Protein AF-A0A1J3GWN0-F1 (afdb_monomer)

Sequence (158 aa):
IDLYGKMGDFTVAWRIFSEADKNNVVTWNAMIASYVHCEQSNKAFAMFDRMISEKNFKPSSITLVTVLMACANTGSLERGQMIHRYITETDPEMNLSLTTALIDMYAKCGQLEKSRELFNAADQKDTVCWNVMISGYGMHGDVESAIDLFDQMEASDV

Radius of gyration: 17.06 Å; Cα contacts (8 Å, |Δi|>4): 179; chains: 1; bounding box: 39×29×47 Å

Foldseek 3Di:
DLPQLDPDCPVVLVVCVVPPVPDDLVSLLSNLLSCLVVLNLVVSVVSVVVQVVDPVHDHDLSSLLSNLSSLLVVLVVVSLVVSVVVCCVPPVPDDPSNLLSSLLSCLSNVNLVVSVVSLVPDPDDDPSSLVSNLVSCVVVVNNVVSVVSVVVVVVVVD

Structure (mmCIF, N/CA/C/O backbone):
data_AF-A0A1J3GWN0-F1
#
_entry.id   AF-A0A1J3GWN0-F1
#
loop_
_atom_site.group_PDB
_atom_site.id
_atom_site.type_symbol
_atom_site.label_atom_id
_atom_site.label_alt_id
_atom_site.label_comp_id
_atom_site.label_asym_id
_atom_site.label_entity_id
_atom_site.label_seq_id
_atom_site.pdbx_PDB_ins_code
_atom_site.Cartn_x
_atom_site.Cartn_y
_atom_site.Cartn_z
_atom_site.occupancy
_atom_site.B_iso_or_equiv
_atom_site.auth_seq_id
_atom_site.auth_comp_id
_atom_site.auth_asym_id
_atom_site.auth_atom_id
_atom_site.pdbx_PDB_model_num
ATOM 1 N N . ILE A 1 1 ? -0.142 12.715 -21.232 1.00 50.59 1 ILE A N 1
ATOM 2 C CA . ILE A 1 1 ? 0.245 11.317 -20.915 1.00 50.59 1 ILE A CA 1
ATOM 3 C C . ILE A 1 1 ? -0.787 10.676 -19.984 1.00 50.59 1 ILE A C 1
ATOM 5 O O . ILE A 1 1 ? -1.169 9.551 -20.256 1.00 50.59 1 ILE A O 1
ATOM 9 N N . ASP A 1 2 ? -1.373 11.427 -19.044 1.00 41.38 2 ASP A N 1
ATOM 10 C CA . ASP A 1 2 ? -2.531 10.981 -18.238 1.00 41.38 2 ASP A CA 1
ATOM 11 C C . ASP A 1 2 ? -3.832 10.737 -19.048 1.00 41.38 2 ASP A C 1
ATOM 13 O O . ASP A 1 2 ? -4.710 9.983 -18.646 1.00 41.38 2 ASP A O 1
ATOM 17 N N . LEU A 1 3 ? -3.943 11.325 -20.249 1.00 41.41 3 LEU A N 1
ATOM 18 C CA . LEU A 1 3 ? -5.137 11.243 -21.106 1.00 41.41 3 LEU A CA 1
ATOM 19 C C . LEU A 1 3 ? -5.184 10.006 -22.035 1.00 41.41 3 LEU A C 1
ATOM 21 O O . LEU A 1 3 ? -6.238 9.684 -22.574 1.00 41.41 3 LEU A O 1
ATOM 25 N N . TYR A 1 4 ? -4.062 9.307 -22.245 1.00 47.41 4 TYR A N 1
ATOM 26 C CA . TYR A 1 4 ? -3.944 8.261 -23.279 1.00 47.41 4 TYR A CA 1
ATOM 27 C C . TYR A 1 4 ? -4.302 6.846 -22.794 1.00 47.41 4 TYR A C 1
ATOM 29 O O . TYR A 1 4 ? -4.500 5.940 -23.604 1.00 47.41 4 TYR A O 1
ATOM 37 N N . GLY A 1 5 ? -4.436 6.657 -21.477 1.00 46.53 5 GLY A N 1
ATOM 38 C CA . GLY A 1 5 ? -4.661 5.346 -20.865 1.00 46.53 5 GLY A CA 1
ATOM 39 C C . GLY A 1 5 ? -6.074 4.785 -21.021 1.00 46.53 5 GLY A C 1
ATOM 40 O O . GLY A 1 5 ? -6.278 3.614 -20.722 1.00 46.53 5 GLY A O 1
ATOM 41 N N . LYS A 1 6 ? -7.064 5.576 -21.468 1.00 45.34 6 LYS A N 1
ATOM 42 C CA . LYS A 1 6 ? -8.462 5.177 -21.258 1.00 45.34 6 LYS A CA 1
ATOM 43 C C . LYS A 1 6 ? -9.152 4.342 -22.331 1.00 45.34 6 LYS A C 1
ATOM 45 O O . LYS A 1 6 ? -10.111 3.709 -21.927 1.00 45.34 6 LYS A O 1
ATOM 50 N N . MET A 1 7 ? -8.731 4.261 -23.605 1.00 47.62 7 MET A N 1
ATOM 51 C CA . MET A 1 7 ? -9.326 3.249 -24.523 1.00 47.62 7 MET A CA 1
ATOM 52 C C . MET A 1 7 ? -8.730 3.089 -25.940 1.00 47.62 7 MET A C 1
ATOM 54 O O . MET A 1 7 ? -9.292 2.331 -26.726 1.00 47.62 7 MET A O 1
ATOM 58 N N . GLY A 1 8 ? -7.618 3.737 -26.312 1.00 47.91 8 GLY A N 1
ATOM 59 C CA . GLY A 1 8 ? -7.157 3.671 -27.713 1.00 47.91 8 GLY A CA 1
ATOM 60 C C . GLY A 1 8 ? -5.666 3.825 -27.988 1.00 47.91 8 GLY A C 1
ATOM 61 O O . GLY A 1 8 ? -5.272 3.619 -29.129 1.00 47.91 8 GLY A O 1
ATOM 62 N N . ASP A 1 9 ? -4.834 4.143 -26.990 1.00 53.91 9 ASP A N 1
ATOM 63 C CA . ASP A 1 9 ? -3.459 4.583 -27.267 1.00 53.91 9 ASP A CA 1
ATOM 64 C C . ASP A 1 9 ? -2.375 3.910 -26.416 1.00 53.91 9 ASP A C 1
ATOM 66 O O . ASP A 1 9 ? -1.270 4.428 -26.244 1.00 53.91 9 ASP A O 1
ATOM 70 N N . PHE A 1 10 ? -2.656 2.698 -25.927 1.00 62.94 10 PHE A N 1
ATOM 71 C CA . PHE A 1 10 ? -1.644 1.857 -25.283 1.00 62.94 10 PHE A CA 1
ATOM 72 C C . PHE A 1 10 ? -0.457 1.582 -26.228 1.00 62.94 10 PHE A C 1
ATOM 74 O O . PHE A 1 10 ? 0.693 1.558 -25.798 1.00 62.94 10 PHE A O 1
ATOM 81 N N . THR A 1 11 ? -0.709 1.451 -27.536 1.00 61.66 11 THR A N 1
ATOM 82 C CA . THR A 1 11 ? 0.333 1.249 -28.554 1.00 61.66 11 THR A CA 1
ATOM 83 C C . THR A 1 11 ? 1.241 2.467 -28.714 1.00 61.66 11 THR A C 1
ATOM 85 O O . THR A 1 11 ? 2.450 2.298 -28.859 1.00 61.66 11 THR A O 1
ATOM 88 N N . VAL A 1 12 ? 0.708 3.693 -28.664 1.00 63.78 12 VAL A N 1
ATOM 89 C CA . VAL A 1 12 ? 1.535 4.910 -28.749 1.00 63.78 12 VAL A CA 1
ATOM 90 C C . VAL A 1 12 ? 2.255 5.172 -27.437 1.00 63.78 12 VAL A C 1
ATOM 92 O O . VAL A 1 12 ? 3.436 5.510 -27.480 1.00 63.78 12 VAL 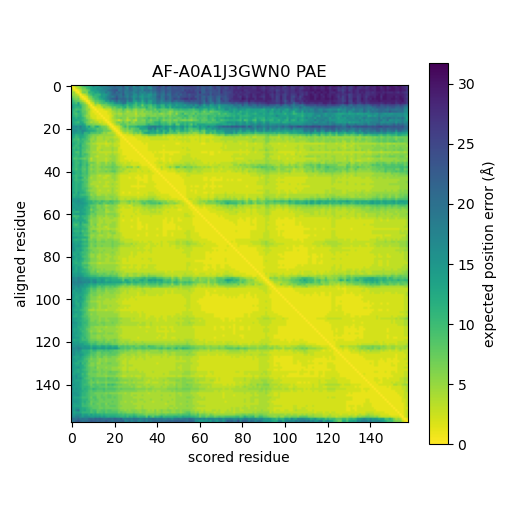A O 1
ATOM 95 N N . ALA A 1 13 ? 1.610 4.947 -26.288 1.00 68.06 13 ALA A N 1
ATOM 96 C CA . ALA A 1 13 ? 2.278 4.999 -24.990 1.00 68.06 13 ALA A CA 1
ATOM 97 C C . ALA A 1 13 ? 3.456 4.012 -24.933 1.00 68.06 13 ALA A C 1
ATOM 99 O O . ALA A 1 13 ? 4.567 4.401 -24.577 1.00 68.06 13 ALA A O 1
ATOM 100 N N . TRP A 1 14 ? 3.255 2.771 -25.394 1.00 72.56 14 TRP A N 1
ATOM 101 C CA . TRP A 1 14 ? 4.318 1.770 -25.490 1.00 72.56 14 TRP A CA 1
ATOM 102 C C . TRP A 1 14 ? 5.396 2.145 -26.507 1.00 72.56 14 TRP A C 1
ATOM 104 O O . TRP A 1 14 ? 6.575 1.946 -26.239 1.00 72.56 14 TRP A O 1
ATOM 114 N N . ARG A 1 15 ? 5.024 2.720 -27.658 1.00 71.31 15 ARG A N 1
ATOM 115 C CA . ARG A 1 15 ? 5.989 3.187 -28.663 1.00 71.31 15 ARG A CA 1
ATOM 116 C C . ARG A 1 15 ? 6.889 4.282 -28.094 1.00 71.31 15 ARG A C 1
ATOM 118 O O . ARG A 1 15 ? 8.103 4.178 -28.221 1.00 71.31 15 ARG A O 1
ATOM 125 N N . ILE A 1 16 ? 6.310 5.275 -27.421 1.00 69.12 16 ILE A N 1
ATOM 126 C CA . ILE A 1 16 ? 7.062 6.347 -26.754 1.00 69.12 16 ILE A CA 1
ATOM 127 C C . ILE A 1 16 ? 7.948 5.764 -25.649 1.00 69.12 16 ILE A C 1
ATOM 129 O O . ILE A 1 16 ? 9.101 6.156 -25.529 1.00 69.12 16 ILE A O 1
ATOM 133 N N . PHE A 1 17 ? 7.448 4.784 -24.893 1.00 76.69 17 PHE A N 1
ATOM 134 C CA . PHE A 1 17 ? 8.227 4.099 -23.863 1.00 76.69 17 PHE A CA 1
ATOM 135 C C . PHE A 1 17 ? 9.358 3.215 -24.433 1.00 76.69 17 PHE A C 1
ATOM 137 O O . PHE A 1 17 ? 10.395 3.017 -23.804 1.00 76.69 17 PHE A O 1
ATOM 144 N N . SER A 1 18 ? 9.186 2.653 -25.632 1.00 74.06 18 SER A N 1
ATOM 145 C CA . SER A 1 18 ? 10.210 1.827 -26.286 1.00 74.06 18 SER A CA 1
ATOM 146 C C . SER A 1 18 ? 11.409 2.639 -26.788 1.00 74.06 18 SER A C 1
ATOM 148 O O . SER A 1 18 ? 12.469 2.068 -27.047 1.00 74.06 18 SER A O 1
ATOM 150 N N . GLU A 1 19 ? 11.275 3.966 -26.865 1.00 76.00 19 GLU A N 1
ATOM 151 C CA . GLU A 1 19 ? 12.379 4.890 -27.119 1.00 76.00 19 GLU A CA 1
ATOM 152 C C . GLU A 1 19 ? 13.197 5.079 -25.828 1.00 76.00 19 GLU A C 1
ATOM 154 O O . GLU A 1 19 ? 12.971 6.006 -25.050 1.00 76.00 19 GLU A O 1
ATOM 159 N N . ALA A 1 20 ? 14.149 4.167 -25.598 1.00 62.25 20 ALA A N 1
ATOM 160 C CA . ALA A 1 20 ? 14.913 4.047 -24.351 1.00 62.25 20 ALA A CA 1
ATOM 161 C C . ALA A 1 20 ? 15.550 5.363 -23.857 1.00 62.25 20 ALA A C 1
ATOM 163 O O . ALA A 1 20 ? 15.559 5.616 -22.653 1.00 62.25 20 ALA A O 1
ATOM 164 N N . ASP A 1 21 ? 16.007 6.227 -24.770 1.00 65.00 21 ASP A N 1
ATOM 165 C CA . ASP A 1 21 ? 16.688 7.489 -24.443 1.00 65.00 21 ASP A CA 1
ATOM 166 C C . ASP A 1 21 ? 15.768 8.562 -23.829 1.00 65.00 21 ASP A C 1
ATOM 168 O O . ASP A 1 21 ? 16.249 9.576 -23.324 1.00 65.00 21 ASP A O 1
ATOM 172 N N . LYS A 1 22 ? 14.442 8.368 -23.863 1.00 69.06 22 LYS A N 1
ATOM 173 C CA . LYS A 1 22 ? 13.456 9.335 -23.346 1.00 69.06 22 LYS A CA 1
ATOM 174 C C . LYS A 1 22 ? 12.784 8.894 -22.050 1.00 69.06 22 LYS A C 1
ATOM 176 O O . LYS A 1 22 ? 11.997 9.659 -21.484 1.00 69.06 22 LYS A O 1
ATOM 181 N N . ASN A 1 23 ? 13.074 7.685 -21.576 1.00 79.19 23 ASN A N 1
ATOM 182 C CA . ASN A 1 23 ? 12.419 7.155 -20.393 1.00 79.19 23 ASN A CA 1
ATOM 183 C C . ASN A 1 23 ? 12.886 7.882 -19.132 1.00 79.19 23 ASN A C 1
ATOM 185 O O . ASN A 1 23 ? 14.072 8.063 -18.871 1.00 79.19 23 ASN A O 1
ATOM 189 N N . ASN A 1 24 ? 11.916 8.275 -18.319 1.00 85.06 24 ASN A N 1
ATOM 190 C CA . ASN A 1 24 ? 12.105 8.847 -16.995 1.00 85.06 24 ASN A CA 1
ATOM 191 C C . ASN A 1 24 ? 11.075 8.262 -16.018 1.00 85.06 24 ASN A C 1
ATOM 193 O O . ASN A 1 24 ? 10.141 7.565 -16.421 1.00 85.06 24 ASN A O 1
ATOM 197 N N . VAL A 1 25 ? 11.214 8.563 -14.726 1.00 87.62 25 VAL A N 1
ATOM 198 C CA . VAL A 1 25 ? 10.305 8.058 -13.679 1.00 87.62 25 VAL A CA 1
ATOM 199 C C . VAL A 1 25 ? 8.831 8.344 -14.004 1.00 87.62 25 VAL A C 1
ATOM 201 O O . VAL A 1 25 ? 7.979 7.492 -13.784 1.00 87.62 25 VAL A O 1
ATOM 204 N N . VAL A 1 26 ? 8.514 9.490 -14.617 1.00 86.12 26 VAL A N 1
ATOM 205 C CA . VAL A 1 26 ? 7.135 9.836 -15.005 1.00 86.12 26 VAL A CA 1
ATOM 206 C C . VAL A 1 26 ? 6.590 8.879 -16.071 1.00 86.12 26 VAL A C 1
ATOM 208 O O . VAL A 1 26 ? 5.454 8.422 -15.957 1.00 86.12 26 VAL A O 1
ATOM 211 N N . THR A 1 27 ? 7.387 8.531 -17.087 1.00 86.75 27 THR A N 1
ATOM 212 C CA . THR A 1 27 ? 6.972 7.567 -18.124 1.00 86.75 27 THR A CA 1
ATOM 213 C C . THR A 1 27 ? 6.768 6.156 -17.568 1.00 86.75 27 THR A C 1
ATOM 215 O O . THR A 1 27 ? 5.795 5.499 -17.933 1.00 86.75 27 THR A O 1
ATOM 218 N N . TRP A 1 28 ? 7.616 5.714 -16.632 1.00 90.31 28 TRP A N 1
ATOM 219 C CA . TRP A 1 28 ? 7.436 4.439 -15.929 1.00 90.31 28 TRP A CA 1
ATOM 220 C C . TRP A 1 28 ? 6.142 4.425 -15.112 1.00 90.31 28 TRP A C 1
ATOM 222 O O . TRP A 1 28 ? 5.356 3.485 -15.228 1.00 90.31 28 TRP A O 1
ATOM 232 N N . ASN A 1 29 ? 5.876 5.494 -14.359 1.00 90.56 29 ASN A N 1
ATOM 233 C CA . ASN A 1 29 ? 4.669 5.617 -13.540 1.00 90.56 29 ASN A CA 1
ATOM 234 C C . ASN A 1 29 ? 3.404 5.587 -14.389 1.00 90.56 29 ASN A C 1
ATOM 236 O O . ASN A 1 29 ? 2.463 4.877 -14.050 1.00 90.56 29 ASN A O 1
ATOM 240 N N . ALA A 1 30 ? 3.403 6.299 -15.518 1.00 87.81 30 ALA A N 1
ATOM 241 C CA . ALA A 1 30 ? 2.283 6.287 -16.450 1.00 87.81 30 ALA A CA 1
ATOM 242 C C . ALA A 1 30 ? 2.016 4.880 -17.009 1.00 87.81 30 ALA A C 1
ATOM 244 O O . ALA A 1 30 ? 0.864 4.454 -17.082 1.00 87.81 30 ALA A O 1
ATOM 245 N N . MET A 1 31 ? 3.069 4.135 -17.362 1.00 88.44 31 MET A N 1
ATOM 246 C CA . MET A 1 31 ? 2.935 2.761 -17.852 1.00 88.44 31 MET A CA 1
ATOM 247 C C . MET A 1 31 ? 2.394 1.815 -16.777 1.00 88.44 31 MET A C 1
ATOM 249 O O . MET A 1 31 ? 1.473 1.045 -17.046 1.00 88.44 31 MET A O 1
ATOM 253 N N . ILE A 1 32 ? 2.937 1.883 -15.558 1.00 90.44 32 ILE A N 1
ATOM 254 C CA . ILE A 1 32 ? 2.483 1.064 -14.429 1.00 90.44 32 ILE A CA 1
ATOM 255 C C 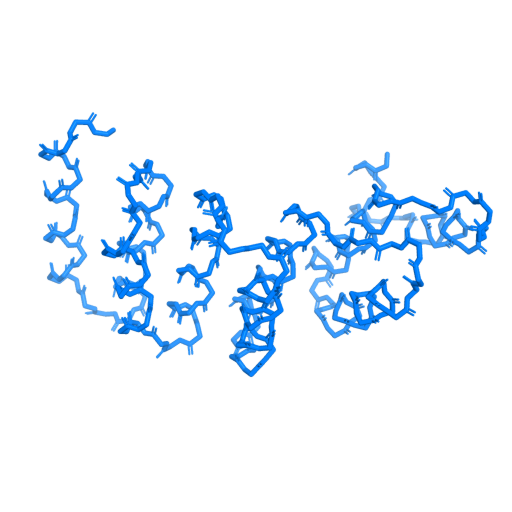. ILE A 1 32 ? 1.016 1.381 -14.112 1.00 90.44 32 ILE A C 1
ATOM 257 O O . ILE A 1 32 ? 0.198 0.465 -14.089 1.00 90.44 32 ILE A O 1
ATOM 261 N N . ALA A 1 33 ? 0.658 2.660 -13.960 1.00 89.06 33 ALA A N 1
ATOM 262 C CA . ALA A 1 33 ? -0.715 3.088 -13.693 1.00 89.06 33 ALA A CA 1
ATOM 263 C C . ALA A 1 33 ? -1.679 2.645 -14.798 1.00 89.06 33 ALA A C 1
ATOM 265 O O . ALA A 1 33 ? -2.745 2.107 -14.506 1.00 89.06 33 ALA A O 1
ATOM 266 N N . SER A 1 34 ? -1.288 2.782 -16.070 1.00 87.06 34 SER A N 1
ATOM 267 C CA . SER A 1 34 ? -2.097 2.302 -17.193 1.00 87.06 34 SER A CA 1
ATOM 268 C C . SER A 1 34 ? -2.386 0.806 -17.090 1.00 87.06 34 SER A C 1
ATOM 270 O O . SER A 1 34 ? -3.524 0.402 -17.313 1.00 87.06 34 SER A O 1
ATOM 272 N N . TYR A 1 35 ? -1.399 -0.024 -16.737 1.00 88.94 35 TYR A N 1
ATOM 273 C CA . TYR A 1 35 ? -1.637 -1.456 -16.559 1.00 88.94 35 TYR A CA 1
ATOM 274 C C . TYR A 1 35 ? -2.565 -1.757 -15.381 1.00 88.94 35 TYR A C 1
ATOM 276 O O . TYR A 1 35 ? -3.420 -2.632 -15.510 1.00 88.94 35 TYR A O 1
ATOM 284 N N . VAL A 1 36 ? -2.435 -1.030 -14.268 1.00 88.88 36 VAL A N 1
ATOM 285 C CA . VAL A 1 36 ? -3.326 -1.178 -13.106 1.00 88.88 36 VAL A CA 1
ATOM 286 C C . VAL A 1 36 ? -4.766 -0.813 -13.469 1.00 88.88 36 VAL A C 1
ATOM 288 O O . VAL A 1 36 ? -5.680 -1.574 -13.167 1.00 88.88 36 VAL A O 1
ATOM 291 N N . HIS A 1 37 ? -4.977 0.295 -14.183 1.00 85.81 37 HIS A N 1
ATOM 292 C CA . HIS A 1 37 ? -6.308 0.726 -14.626 1.00 85.81 37 HIS A CA 1
ATOM 293 C C . HIS A 1 37 ? -6.942 -0.195 -15.671 1.00 85.81 37 HIS A C 1
ATOM 295 O O . HIS A 1 37 ? -8.164 -0.238 -15.780 1.00 85.81 37 HIS A O 1
ATOM 301 N N . CYS A 1 38 ? -6.136 -0.935 -16.434 1.00 86.19 38 CYS A N 1
ATOM 302 C CA . CYS A 1 38 ? -6.617 -1.953 -17.365 1.00 86.19 38 CYS A CA 1
ATOM 303 C C . CYS A 1 38 ? -6.740 -3.349 -16.727 1.00 86.19 38 CYS A C 1
ATOM 305 O O . CYS A 1 38 ? -6.784 -4.328 -17.471 1.00 86.19 38 CYS A O 1
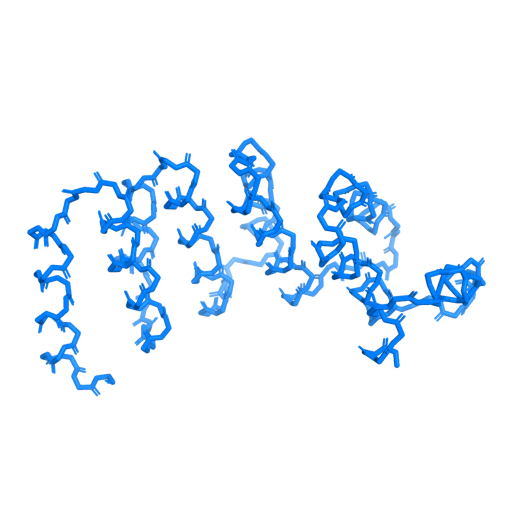ATOM 307 N N . GLU A 1 39 ? -6.721 -3.453 -15.391 1.00 86.75 39 GLU A N 1
ATOM 308 C CA . GLU A 1 39 ? -6.796 -4.712 -14.627 1.00 86.75 39 GLU A CA 1
ATOM 309 C C . GLU A 1 39 ? -5.707 -5.738 -15.011 1.00 86.75 39 GLU A C 1
ATOM 311 O O . GLU A 1 39 ? -5.825 -6.944 -14.802 1.00 86.75 39 GLU A O 1
ATOM 316 N N . GLN A 1 40 ? -4.587 -5.259 -15.558 1.00 87.19 40 GLN A N 1
ATOM 317 C CA . GLN A 1 40 ? -3.443 -6.067 -15.977 1.00 87.19 40 GLN A CA 1
ATOM 318 C C . GLN A 1 40 ? -2.330 -6.022 -14.922 1.00 87.19 40 GLN A C 1
ATOM 320 O O . GLN A 1 40 ? -1.173 -5.729 -15.233 1.00 87.19 40 GLN A O 1
ATOM 325 N N . SER A 1 41 ? -2.658 -6.349 -13.668 1.00 89.94 41 SER A N 1
ATOM 326 C CA . SER A 1 41 ? -1.738 -6.246 -12.521 1.00 89.94 41 SER A CA 1
ATOM 327 C C . SER A 1 41 ? -0.432 -7.022 -12.710 1.00 89.94 41 SER A C 1
ATOM 329 O O . SER A 1 41 ? 0.631 -6.515 -12.372 1.00 89.94 41 SER A O 1
ATOM 331 N N . ASN A 1 42 ? -0.462 -8.191 -13.360 1.00 91.31 42 ASN A N 1
ATOM 332 C CA . ASN A 1 42 ? 0.759 -8.947 -13.679 1.00 91.31 42 ASN A CA 1
ATOM 333 C C . ASN A 1 42 ? 1.732 -8.156 -14.566 1.00 91.31 42 ASN A C 1
ATOM 335 O O . ASN A 1 42 ? 2.944 -8.219 -14.368 1.00 91.31 42 ASN A O 1
ATOM 339 N N . LYS A 1 43 ? 1.215 -7.381 -15.529 1.00 90.56 43 LYS A N 1
ATOM 340 C CA . LYS A 1 43 ? 2.050 -6.515 -16.370 1.00 90.56 43 LYS A CA 1
ATOM 341 C C . LYS A 1 43 ? 2.522 -5.283 -15.606 1.00 90.56 43 LYS A C 1
ATOM 343 O O . LYS A 1 43 ? 3.659 -4.872 -15.806 1.00 90.56 43 LYS A O 1
ATOM 348 N N . ALA A 1 44 ? 1.700 -4.740 -14.705 1.00 92.62 44 ALA A N 1
ATOM 349 C CA . ALA A 1 44 ? 2.119 -3.668 -13.804 1.00 92.62 44 ALA A CA 1
ATOM 350 C C . ALA A 1 44 ? 3.298 -4.114 -12.919 1.00 92.62 44 ALA A C 1
ATOM 352 O O . ALA A 1 44 ? 4.299 -3.406 -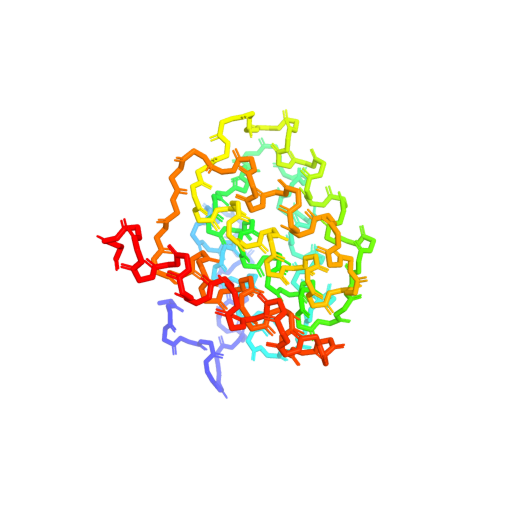12.836 1.00 92.62 44 ALA A O 1
ATOM 353 N N . PHE A 1 45 ? 3.230 -5.319 -12.342 1.00 94.44 45 PHE A N 1
ATOM 354 C CA . PHE A 1 45 ? 4.322 -5.896 -11.556 1.00 94.44 45 PHE A CA 1
ATOM 355 C C . PHE A 1 45 ? 5.565 -6.161 -12.399 1.00 94.44 45 PHE A C 1
ATOM 357 O O . PHE A 1 45 ? 6.652 -5.776 -11.993 1.00 94.44 45 PHE A O 1
ATOM 364 N N . ALA A 1 46 ? 5.420 -6.731 -13.598 1.00 93.88 46 ALA A N 1
ATOM 365 C CA . ALA A 1 46 ? 6.562 -6.943 -14.487 1.00 93.88 46 ALA A CA 1
ATOM 366 C C . ALA A 1 46 ? 7.234 -5.616 -14.884 1.00 93.88 46 ALA A C 1
ATOM 368 O O . ALA A 1 46 ? 8.455 -5.536 -15.004 1.00 93.88 46 ALA A O 1
ATOM 369 N N . MET A 1 47 ? 6.439 -4.561 -15.069 1.00 92.06 47 MET A N 1
ATOM 370 C CA . MET A 1 47 ? 6.936 -3.224 -15.369 1.00 92.06 47 MET A CA 1
ATOM 371 C C . MET A 1 47 ? 7.680 -2.609 -14.178 1.00 92.06 47 MET A C 1
ATOM 373 O O . MET A 1 47 ? 8.737 -2.011 -14.362 1.00 92.06 47 MET A O 1
ATOM 377 N N . PHE A 1 48 ? 7.166 -2.793 -12.962 1.00 94.75 48 PHE A N 1
ATOM 378 C CA . PHE A 1 48 ? 7.845 -2.391 -11.732 1.00 94.75 48 PHE A CA 1
ATOM 379 C C . PHE A 1 48 ? 9.154 -3.163 -11.515 1.00 94.75 48 PHE A C 1
ATOM 381 O O . PHE A 1 48 ? 10.192 -2.539 -11.307 1.00 94.75 48 PHE A O 1
ATOM 388 N N . ASP A 1 49 ? 9.129 -4.492 -11.655 1.00 94.31 49 ASP A N 1
ATOM 389 C CA . ASP A 1 49 ? 10.305 -5.365 -11.550 1.00 94.31 49 ASP A CA 1
ATOM 390 C C . ASP A 1 49 ? 11.380 -4.957 -12.582 1.00 94.31 49 ASP A C 1
ATOM 392 O O . ASP A 1 49 ? 12.576 -4.922 -12.287 1.00 94.31 49 ASP A O 1
ATOM 396 N N . ARG A 1 50 ? 10.960 -4.563 -13.792 1.00 93.19 50 ARG A N 1
ATOM 397 C CA . ARG A 1 50 ? 11.869 -4.008 -14.800 1.00 93.19 50 ARG A CA 1
ATOM 398 C C . ARG A 1 50 ? 12.445 -2.662 -14.357 1.00 93.19 50 ARG A C 1
ATOM 400 O O . ARG A 1 50 ? 13.654 -2.485 -14.456 1.00 93.19 50 ARG A O 1
ATOM 407 N N . MET A 1 51 ? 11.627 -1.742 -13.843 1.00 92.44 51 MET A N 1
ATOM 408 C CA . MET A 1 51 ? 12.090 -0.430 -13.374 1.00 92.44 51 MET A CA 1
ATOM 409 C C . MET A 1 51 ? 13.183 -0.557 -12.306 1.00 92.44 51 MET A C 1
ATOM 411 O O . MET A 1 51 ? 14.208 0.104 -12.421 1.00 92.44 51 MET A O 1
ATOM 415 N N . ILE A 1 52 ? 12.999 -1.429 -11.308 1.00 91.94 52 ILE A N 1
ATOM 416 C CA . ILE A 1 52 ? 13.979 -1.627 -10.223 1.00 91.94 52 ILE A CA 1
ATOM 417 C C . ILE A 1 52 ? 15.267 -2.325 -10.685 1.00 91.94 52 ILE A C 1
ATOM 419 O O . ILE A 1 52 ? 16.294 -2.215 -10.018 1.00 91.94 52 ILE A O 1
ATOM 423 N N . SER A 1 53 ? 15.229 -3.047 -11.810 1.00 91.19 53 SER A N 1
ATOM 424 C CA . SER A 1 53 ? 16.415 -3.690 -12.393 1.00 91.19 53 SER A CA 1
ATOM 425 C C . SER A 1 53 ? 17.320 -2.709 -13.151 1.00 91.19 53 SER A C 1
ATOM 427 O O . SER A 1 53 ? 18.508 -2.975 -13.349 1.00 91.19 53 SER A O 1
ATOM 429 N N . GLU A 1 54 ? 16.778 -1.560 -13.556 1.00 88.62 54 GLU A N 1
ATOM 430 C CA . GLU A 1 54 ? 17.498 -0.526 -14.291 1.00 88.62 54 GLU A CA 1
ATOM 431 C C . GLU A 1 54 ? 18.259 0.386 -13.317 1.00 88.62 54 GLU A C 1
ATOM 433 O O . GLU A 1 54 ? 17.670 1.067 -12.479 1.00 88.62 54 GLU A O 1
ATOM 438 N N . LYS A 1 55 ? 19.588 0.475 -13.457 1.00 81.31 55 LYS A N 1
ATOM 439 C CA . LYS A 1 55 ? 20.460 1.204 -12.508 1.00 81.31 55 LYS A CA 1
ATOM 440 C C . LYS A 1 55 ? 20.124 2.690 -12.323 1.00 81.31 55 LYS A C 1
ATOM 442 O O . LYS A 1 55 ? 20.494 3.268 -11.306 1.00 81.31 55 LYS A O 1
ATOM 447 N N . ASN A 1 56 ? 19.468 3.309 -13.303 1.00 84.44 56 ASN A N 1
ATOM 448 C CA . ASN A 1 56 ? 19.214 4.751 -13.335 1.00 84.44 56 ASN A CA 1
ATOM 449 C C . ASN A 1 56 ? 17.798 5.136 -12.882 1.00 84.44 56 ASN A C 1
ATOM 451 O O . ASN A 1 56 ? 17.475 6.324 -12.861 1.00 84.44 56 ASN A O 1
ATOM 455 N N . PHE A 1 57 ? 16.944 4.168 -12.535 1.00 87.31 57 PHE A N 1
ATOM 456 C CA . PHE A 1 57 ? 15.557 4.436 -12.166 1.00 87.31 57 PHE A CA 1
ATOM 457 C C . PHE A 1 57 ? 15.262 3.937 -10.753 1.00 87.31 57 PHE A C 1
ATOM 459 O O . PHE A 1 57 ? 15.294 2.745 -10.472 1.00 87.31 57 PHE A O 1
ATOM 466 N N . LYS A 1 58 ? 14.923 4.871 -9.858 1.00 89.25 58 LYS A N 1
ATOM 467 C CA . LYS A 1 58 ? 14.366 4.560 -8.537 1.00 89.25 58 LYS A CA 1
ATOM 468 C C . LYS A 1 58 ? 12.850 4.804 -8.570 1.00 89.25 58 LYS A C 1
ATOM 470 O O . LYS A 1 58 ? 12.442 5.887 -9.003 1.00 89.25 58 LYS A O 1
ATOM 475 N N . PRO A 1 59 ? 12.015 3.846 -8.133 1.00 92.38 59 PRO A N 1
ATOM 476 C CA . PRO A 1 59 ? 10.595 4.074 -7.894 1.00 92.38 59 PRO A CA 1
ATOM 477 C C . PRO A 1 59 ? 10.374 5.293 -6.997 1.00 92.38 59 PRO A C 1
ATOM 479 O O . PRO A 1 59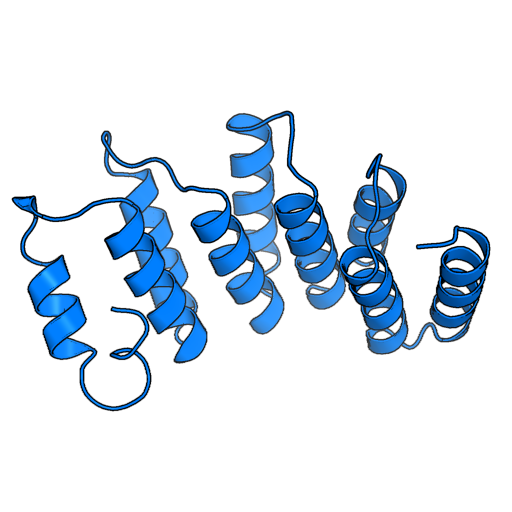 ? 10.977 5.415 -5.933 1.00 92.38 59 PRO A O 1
ATOM 482 N N . SER A 1 60 ? 9.500 6.198 -7.425 1.00 91.94 60 SER A N 1
ATOM 483 C CA . SER A 1 60 ? 8.991 7.272 -6.567 1.00 91.94 60 SER A CA 1
ATOM 484 C C . SER A 1 60 ? 7.828 6.783 -5.700 1.00 91.94 60 SER A C 1
ATOM 486 O O . SER A 1 60 ? 7.232 5.746 -5.998 1.00 91.94 60 SER A O 1
ATOM 488 N N . SER A 1 61 ? 7.419 7.565 -4.694 1.00 91.50 61 SER A N 1
ATOM 489 C CA . SER A 1 61 ? 6.247 7.246 -3.862 1.00 91.50 61 SER A CA 1
ATOM 490 C C . SER A 1 61 ? 4.988 6.989 -4.699 1.00 91.50 61 SER A C 1
ATOM 492 O O . SER A 1 61 ? 4.265 6.040 -4.428 1.00 91.50 61 SER A O 1
ATOM 494 N N . ILE A 1 62 ? 4.773 7.745 -5.785 1.00 91.56 62 ILE A N 1
ATOM 495 C CA . ILE A 1 62 ? 3.651 7.519 -6.719 1.00 91.56 62 ILE A CA 1
ATOM 496 C C . ILE A 1 62 ? 3.716 6.114 -7.334 1.00 91.56 62 ILE A C 1
ATOM 498 O O . ILE A 1 62 ? 2.700 5.429 -7.435 1.00 91.56 62 ILE A O 1
ATOM 502 N N . THR A 1 63 ? 4.914 5.669 -7.717 1.00 94.00 63 THR A N 1
ATOM 503 C CA . THR A 1 63 ? 5.144 4.324 -8.273 1.00 94.00 63 THR A CA 1
ATOM 504 C C . THR A 1 63 ? 4.702 3.262 -7.274 1.00 94.00 63 THR A C 1
ATOM 506 O O . THR A 1 63 ? 3.926 2.373 -7.612 1.00 94.00 63 THR A O 1
ATOM 509 N N . LEU A 1 64 ? 5.180 3.398 -6.035 1.00 96.31 64 LEU A N 1
ATOM 510 C CA . LEU A 1 64 ? 4.972 2.462 -4.936 1.00 96.31 64 LEU A CA 1
ATOM 511 C C . LEU A 1 64 ? 3.497 2.401 -4.517 1.00 96.31 64 LEU A C 1
ATOM 513 O O . LEU A 1 64 ? 2.941 1.310 -4.429 1.00 96.31 64 LEU A O 1
ATOM 517 N N . VAL A 1 65 ? 2.828 3.549 -4.374 1.00 96.19 65 VAL A N 1
ATOM 518 C CA . VAL A 1 65 ? 1.375 3.619 -4.130 1.00 96.19 65 VAL A CA 1
ATOM 519 C C . VAL A 1 65 ? 0.599 2.909 -5.245 1.00 96.19 65 VAL A C 1
ATOM 521 O O . VAL A 1 65 ? -0.309 2.128 -4.970 1.00 96.19 65 VAL A O 1
ATOM 524 N N . THR A 1 66 ? 0.986 3.118 -6.507 1.00 95.62 66 THR A N 1
ATOM 525 C CA . THR A 1 66 ? 0.304 2.509 -7.660 1.00 95.62 66 THR A CA 1
ATOM 526 C C . THR A 1 66 ? 0.440 0.982 -7.667 1.00 95.62 66 THR A C 1
ATOM 528 O O . THR A 1 66 ? -0.537 0.274 -7.914 1.00 95.62 66 THR A O 1
ATOM 531 N N . VAL A 1 67 ? 1.625 0.437 -7.370 1.00 97.00 67 VAL A N 1
ATOM 532 C CA . VAL A 1 67 ? 1.813 -1.026 -7.311 1.00 97.00 67 VAL A CA 1
ATOM 533 C C . VAL A 1 67 ? 1.185 -1.654 -6.066 1.00 97.00 67 VAL A C 1
ATOM 535 O O . VAL A 1 67 ? 0.693 -2.781 -6.144 1.00 97.00 67 VAL A O 1
ATOM 538 N N . LEU A 1 68 ? 1.126 -0.935 -4.940 1.00 97.88 68 LEU A N 1
ATOM 539 C CA . LEU A 1 68 ? 0.393 -1.371 -3.748 1.00 97.88 68 LEU A CA 1
ATOM 540 C C . LEU A 1 68 ? -1.114 -1.433 -4.010 1.00 97.88 68 LEU A C 1
ATOM 542 O O . LEU A 1 68 ? -1.745 -2.422 -3.645 1.00 97.88 68 LEU A O 1
ATOM 546 N N . MET A 1 69 ? -1.670 -0.455 -4.731 1.00 96.12 69 MET A N 1
ATOM 547 C CA . MET A 1 69 ? -3.061 -0.488 -5.195 1.00 96.12 69 MET A CA 1
ATOM 548 C C . MET A 1 69 ? -3.333 -1.721 -6.066 1.00 96.12 69 MET A C 1
ATOM 550 O O . MET A 1 69 ? -4.347 -2.392 -5.892 1.00 96.12 69 MET A O 1
ATOM 554 N N . ALA A 1 70 ? -2.412 -2.073 -6.969 1.00 96.69 70 ALA A N 1
ATOM 555 C CA . ALA A 1 70 ? -2.534 -3.290 -7.772 1.00 96.69 70 ALA A CA 1
ATOM 556 C C . ALA A 1 70 ? -2.567 -4.559 -6.903 1.00 96.69 70 ALA A C 1
ATOM 558 O O . ALA A 1 70 ? -3.343 -5.476 -7.185 1.00 96.69 70 ALA A O 1
ATOM 559 N N . CYS A 1 71 ? -1.756 -4.610 -5.838 1.00 97.88 71 CYS A N 1
ATOM 560 C CA . CYS A 1 71 ? -1.783 -5.705 -4.866 1.00 97.88 71 CYS A CA 1
ATOM 561 C C . CYS A 1 71 ? -3.123 -5.759 -4.130 1.00 97.88 71 CYS A C 1
ATOM 563 O O . CYS A 1 71 ? -3.726 -6.825 -4.059 1.00 97.88 71 CYS A O 1
ATOM 565 N N . ALA A 1 72 ? -3.616 -4.612 -3.663 1.00 96.94 72 ALA A N 1
ATOM 566 C CA . ALA A 1 72 ? -4.880 -4.489 -2.951 1.00 96.94 72 ALA A CA 1
ATOM 567 C C . ALA A 1 72 ? -6.077 -4.940 -3.811 1.00 96.94 72 ALA A C 1
ATOM 569 O O . ALA A 1 72 ? -6.901 -5.730 -3.363 1.00 96.94 72 ALA A O 1
ATOM 570 N N . ASN A 1 73 ? -6.121 -4.515 -5.079 1.00 94.69 73 ASN A N 1
ATOM 571 C CA . ASN A 1 73 ? -7.180 -4.873 -6.031 1.00 94.69 73 ASN A CA 1
ATOM 572 C C . ASN A 1 73 ? -7.188 -6.361 -6.407 1.00 94.69 73 ASN A C 1
ATOM 574 O O . ASN A 1 73 ? -8.212 -6.880 -6.835 1.00 94.69 73 ASN A O 1
ATOM 578 N N . THR A 1 74 ? -6.046 -7.042 -6.292 1.00 95.12 74 THR A N 1
ATOM 579 C CA . THR A 1 74 ? -5.905 -8.458 -6.674 1.00 95.12 74 THR A CA 1
ATOM 580 C C . THR A 1 74 ? -5.787 -9.403 -5.485 1.00 95.12 74 THR A C 1
ATOM 582 O O . THR A 1 74 ? -5.684 -10.609 -5.689 1.00 95.12 74 THR A O 1
ATOM 585 N N . GLY A 1 75 ? -5.758 -8.881 -4.255 1.00 95.19 75 GLY A N 1
ATOM 586 C CA . GLY A 1 75 ? -5.457 -9.672 -3.061 1.00 95.19 75 GLY A CA 1
ATOM 587 C C . GLY A 1 75 ? -4.052 -10.294 -3.074 1.00 95.19 75 GLY A C 1
ATOM 588 O O . GLY A 1 75 ? -3.824 -11.311 -2.421 1.00 95.19 75 GLY A O 1
ATOM 589 N N . SER A 1 76 ? -3.103 -9.728 -3.832 1.00 96.31 76 SER A N 1
ATOM 590 C CA . SER A 1 76 ? -1.746 -10.275 -4.000 1.00 96.31 76 SER A CA 1
ATOM 591 C C . SER A 1 76 ? -0.854 -9.994 -2.784 1.00 96.31 76 SER A C 1
ATOM 593 O O . SER A 1 76 ? 0.091 -9.203 -2.859 1.00 96.31 76 SER A O 1
ATOM 595 N N . LEU A 1 77 ? -1.130 -10.661 -1.659 1.00 98.00 77 LEU A N 1
ATOM 596 C CA . LEU A 1 77 ? -0.447 -10.425 -0.384 1.00 98.00 77 LEU A CA 1
ATOM 597 C C . LEU A 1 77 ? 1.078 -10.580 -0.474 1.00 98.00 77 LEU A C 1
ATOM 599 O O . LEU A 1 77 ? 1.816 -9.740 0.038 1.00 98.00 77 LEU A O 1
ATOM 603 N N . GLU A 1 78 ? 1.560 -11.638 -1.127 1.00 97.50 78 GLU A N 1
ATOM 604 C CA . GLU A 1 78 ? 3.000 -11.909 -1.239 1.00 97.50 78 GLU A CA 1
ATOM 605 C C . GLU A 1 78 ? 3.735 -10.767 -1.949 1.00 97.50 78 GLU A C 1
ATOM 607 O O . GLU A 1 78 ? 4.785 -10.315 -1.487 1.00 97.50 78 GLU A O 1
ATOM 612 N N . ARG A 1 79 ? 3.155 -10.236 -3.035 1.00 96.81 79 ARG A N 1
ATOM 613 C CA . ARG A 1 79 ? 3.726 -9.082 -3.742 1.00 96.81 79 ARG A CA 1
ATOM 614 C C . ARG A 1 79 ? 3.654 -7.809 -2.914 1.00 96.81 79 ARG A C 1
ATOM 616 O O . ARG A 1 79 ? 4.652 -7.094 -2.851 1.00 96.81 79 ARG A O 1
ATOM 623 N N . GLY A 1 80 ? 2.547 -7.576 -2.215 1.00 97.94 80 GLY A N 1
ATOM 624 C CA . GLY A 1 80 ? 2.428 -6.462 -1.279 1.00 97.94 80 GLY A CA 1
ATOM 625 C C . GLY A 1 80 ? 3.508 -6.486 -0.191 1.00 97.94 80 GLY A C 1
ATOM 626 O O . GLY A 1 80 ? 4.127 -5.463 0.085 1.00 97.94 80 GLY A O 1
ATOM 627 N N . GLN A 1 81 ? 3.816 -7.661 0.367 1.00 98.19 81 GLN A N 1
ATOM 628 C CA . GLN A 1 81 ? 4.879 -7.830 1.365 1.00 98.19 81 GLN A CA 1
ATOM 629 C C . GLN A 1 81 ? 6.284 -7.600 0.794 1.00 98.19 81 GLN A C 1
ATOM 631 O O . GLN A 1 81 ? 7.125 -7.008 1.471 1.00 98.19 81 GLN A O 1
ATOM 636 N N . MET A 1 82 ? 6.552 -8.040 -0.441 1.00 96.88 82 MET A N 1
ATOM 637 C CA . MET A 1 82 ? 7.825 -7.752 -1.114 1.00 96.88 82 MET A CA 1
ATOM 638 C C . MET A 1 82 ? 8.014 -6.249 -1.331 1.00 96.88 82 MET A C 1
ATOM 640 O O . MET A 1 82 ? 9.092 -5.724 -1.063 1.00 96.88 82 MET A O 1
ATOM 644 N N . ILE A 1 83 ? 6.962 -5.554 -1.773 1.00 96.38 83 ILE A N 1
ATOM 645 C CA . ILE A 1 83 ? 6.992 -4.102 -1.969 1.00 96.38 83 ILE A CA 1
ATOM 646 C C . ILE A 1 83 ? 7.154 -3.387 -0.625 1.00 96.38 83 ILE A C 1
ATOM 648 O O . ILE A 1 83 ? 7.988 -2.497 -0.524 1.00 96.38 83 ILE A O 1
ATOM 652 N N . HIS A 1 84 ? 6.435 -3.798 0.422 1.00 96.94 84 HIS A N 1
ATOM 653 C CA . HIS A 1 84 ? 6.607 -3.227 1.759 1.00 96.94 84 HIS A CA 1
ATOM 654 C C . HIS A 1 84 ? 8.057 -3.358 2.245 1.00 96.94 84 HIS A C 1
ATOM 656 O O . HIS A 1 84 ? 8.644 -2.368 2.672 1.00 96.94 84 HIS A O 1
ATOM 662 N N . ARG A 1 85 ? 8.678 -4.537 2.085 1.00 96.00 85 ARG A N 1
ATOM 663 C CA . ARG A 1 85 ? 10.098 -4.731 2.414 1.00 96.00 85 ARG A CA 1
ATOM 664 C C . ARG A 1 85 ? 10.997 -3.777 1.622 1.00 96.00 85 ARG A C 1
ATOM 666 O O . ARG A 1 85 ? 11.830 -3.100 2.218 1.00 96.00 85 ARG A O 1
ATOM 673 N N . TYR A 1 86 ? 10.784 -3.675 0.310 1.00 94.56 86 TYR A N 1
ATOM 674 C CA . TYR A 1 86 ? 11.521 -2.739 -0.541 1.00 94.56 86 TYR A CA 1
ATOM 675 C C . TYR A 1 86 ? 11.405 -1.291 -0.042 1.00 94.56 86 TYR A C 1
ATOM 677 O O . TYR A 1 86 ? 12.402 -0.573 -0.004 1.00 94.56 86 TYR A O 1
ATOM 685 N N . ILE A 1 87 ? 10.209 -0.858 0.369 1.00 94.50 87 ILE A N 1
ATOM 686 C CA . ILE A 1 87 ? 9.994 0.487 0.916 1.00 94.50 87 ILE A CA 1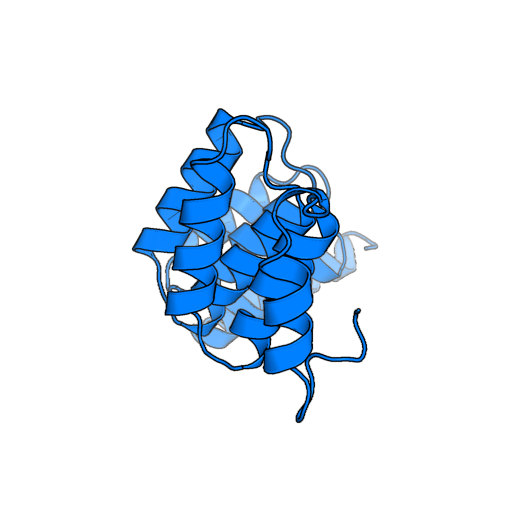
ATOM 687 C C . ILE A 1 87 ? 10.813 0.662 2.195 1.00 94.50 87 ILE A C 1
ATOM 689 O O . ILE A 1 87 ? 11.631 1.571 2.255 1.00 94.50 87 ILE A O 1
ATOM 693 N N . THR A 1 88 ? 10.692 -0.251 3.161 1.00 92.94 88 THR A N 1
ATOM 694 C CA . THR A 1 88 ? 11.423 -0.149 4.438 1.00 92.94 88 THR A CA 1
ATOM 695 C C . THR A 1 88 ? 12.946 -0.158 4.275 1.00 92.94 88 THR A C 1
ATOM 697 O O . THR A 1 88 ? 13.655 0.449 5.072 1.00 92.94 88 THR A O 1
ATOM 700 N N . GLU A 1 89 ? 13.464 -0.816 3.234 1.00 91.94 89 GLU A N 1
ATOM 701 C CA . GLU A 1 89 ? 14.899 -0.850 2.923 1.00 91.94 89 GLU A CA 1
ATOM 702 C C . GLU A 1 89 ? 15.389 0.414 2.194 1.00 91.94 89 GLU A C 1
ATOM 704 O O . GLU A 1 89 ? 16.572 0.747 2.270 1.00 91.94 89 GLU A O 1
ATOM 709 N N . THR A 1 90 ? 14.513 1.115 1.464 1.00 88.81 90 THR A N 1
ATOM 710 C CA . THR A 1 90 ? 14.901 2.228 0.574 1.00 88.81 90 THR A CA 1
ATOM 711 C C . THR A 1 90 ? 14.424 3.606 1.017 1.00 88.81 90 THR A C 1
ATOM 713 O O . THR A 1 90 ? 14.913 4.606 0.469 1.00 88.81 90 THR A O 1
ATOM 716 N N . ASP A 1 91 ? 13.487 3.650 1.960 1.00 84.00 91 ASP A N 1
ATOM 717 C CA . ASP A 1 91 ? 12.883 4.843 2.540 1.00 84.00 91 ASP A CA 1
ATOM 718 C C . ASP A 1 91 ? 12.368 4.537 3.967 1.00 84.00 91 ASP A C 1
ATOM 720 O O . ASP A 1 91 ? 11.221 4.116 4.144 1.00 84.00 91 ASP A O 1
ATOM 724 N N . PRO A 1 92 ? 13.222 4.681 4.998 1.00 76.50 92 PRO A N 1
ATOM 725 C CA . PRO A 1 92 ? 12.841 4.383 6.378 1.00 76.50 92 PRO A CA 1
ATOM 726 C C . PRO A 1 92 ? 11.829 5.387 6.955 1.00 76.50 92 PRO A C 1
ATOM 728 O O . PRO A 1 92 ? 11.132 5.053 7.909 1.00 76.50 92 PRO A O 1
ATOM 731 N N . GLU A 1 93 ? 11.715 6.588 6.377 1.00 80.44 93 GLU A N 1
ATOM 732 C CA . GLU A 1 93 ? 10.755 7.621 6.783 1.00 80.44 93 GLU A CA 1
ATOM 733 C C . GLU A 1 93 ? 9.579 7.667 5.795 1.00 80.44 93 GLU A C 1
ATOM 735 O O . GLU A 1 93 ? 9.385 8.626 5.046 1.00 80.44 93 GLU A O 1
ATOM 740 N N . MET A 1 94 ? 8.777 6.597 5.785 1.00 85.88 94 MET A N 1
ATOM 741 C CA . MET A 1 94 ? 7.595 6.508 4.926 1.00 85.88 94 MET A CA 1
ATOM 742 C C . MET A 1 94 ? 6.643 7.683 5.162 1.00 85.88 94 MET A C 1
ATOM 744 O O . MET A 1 94 ? 6.139 7.895 6.265 1.00 85.88 94 MET A O 1
ATOM 748 N N . ASN A 1 95 ? 6.329 8.415 4.093 1.00 90.75 95 ASN A N 1
ATOM 749 C CA . ASN A 1 95 ? 5.300 9.445 4.157 1.00 90.75 95 ASN A CA 1
ATOM 750 C C . ASN A 1 95 ? 3.897 8.843 4.353 1.00 90.75 95 ASN A C 1
ATOM 752 O O . ASN A 1 95 ? 3.640 7.681 4.027 1.00 90.75 95 ASN A O 1
ATOM 756 N N . LEU A 1 96 ? 2.961 9.675 4.818 1.00 93.44 96 LEU A N 1
ATOM 757 C CA . LEU A 1 96 ? 1.583 9.263 5.095 1.00 93.44 96 LEU A CA 1
ATOM 758 C C . LEU A 1 96 ? 0.905 8.592 3.892 1.00 93.44 96 LEU A C 1
ATOM 760 O O . LEU A 1 96 ? 0.198 7.609 4.064 1.00 93.44 96 LEU A O 1
ATOM 764 N N . SER A 1 97 ? 1.155 9.057 2.664 1.00 94.12 97 SER A N 1
ATOM 765 C CA . SER A 1 97 ? 0.544 8.464 1.468 1.00 94.12 97 SER A CA 1
ATOM 766 C C . SER A 1 97 ? 0.967 7.005 1.253 1.00 94.12 97 SER A C 1
ATOM 768 O O . SER A 1 97 ? 0.122 6.169 0.928 1.00 94.12 97 SER A O 1
ATOM 770 N N . LEU A 1 98 ? 2.246 6.679 1.465 1.00 95.12 98 LEU A N 1
ATOM 771 C CA . LEU A 1 98 ? 2.742 5.302 1.388 1.00 95.12 98 LEU A CA 1
ATOM 772 C C . LEU A 1 98 ? 2.218 4.446 2.537 1.00 95.12 98 LEU A C 1
ATOM 774 O O . LEU A 1 98 ? 1.776 3.322 2.297 1.00 95.12 98 LEU A O 1
ATOM 778 N N . THR A 1 99 ? 2.213 4.988 3.754 1.00 96.00 99 THR A N 1
ATOM 779 C CA . THR A 1 99 ? 1.668 4.305 4.932 1.00 96.00 99 THR A CA 1
ATOM 780 C C . THR A 1 99 ? 0.191 3.965 4.729 1.00 96.00 99 THR A C 1
ATOM 782 O O . THR A 1 99 ? -0.192 2.805 4.859 1.00 96.00 99 THR A O 1
ATOM 785 N N . THR A 1 100 ? -0.625 4.924 4.286 1.00 97.62 100 THR A N 1
ATOM 786 C CA . THR A 1 100 ? -2.045 4.714 3.966 1.00 97.62 100 THR A CA 1
ATOM 787 C C . THR A 1 100 ? -2.244 3.672 2.860 1.00 97.62 100 THR A C 1
ATOM 789 O O . THR A 1 100 ? -3.132 2.828 2.968 1.00 97.62 100 THR A O 1
ATOM 792 N N . ALA A 1 101 ? -1.400 3.662 1.821 1.00 97.62 101 ALA A N 1
ATOM 793 C CA . ALA A 1 101 ? -1.468 2.647 0.766 1.00 97.62 101 ALA A CA 1
ATOM 794 C C . ALA A 1 101 ? -1.108 1.234 1.266 1.00 97.62 101 ALA A C 1
ATOM 796 O O . ALA A 1 101 ? -1.690 0.251 0.805 1.00 97.62 101 ALA A O 1
ATOM 797 N N . LEU A 1 102 ? -0.167 1.114 2.208 1.00 98.06 102 LEU A N 1
ATOM 798 C CA . LEU A 1 102 ? 0.173 -0.160 2.845 1.00 98.06 102 LEU A CA 1
ATOM 799 C C . LEU A 1 102 ? -0.957 -0.665 3.747 1.00 98.06 102 LEU A C 1
ATOM 801 O O . LEU A 1 102 ? -1.269 -1.854 3.692 1.00 98.06 102 LEU A O 1
ATOM 805 N N . ILE A 1 103 ? -1.581 0.224 4.526 1.00 98.44 103 ILE A N 1
ATOM 806 C CA . ILE A 1 103 ? -2.763 -0.081 5.347 1.00 98.44 103 ILE A CA 1
ATOM 807 C C . ILE A 1 103 ? -3.876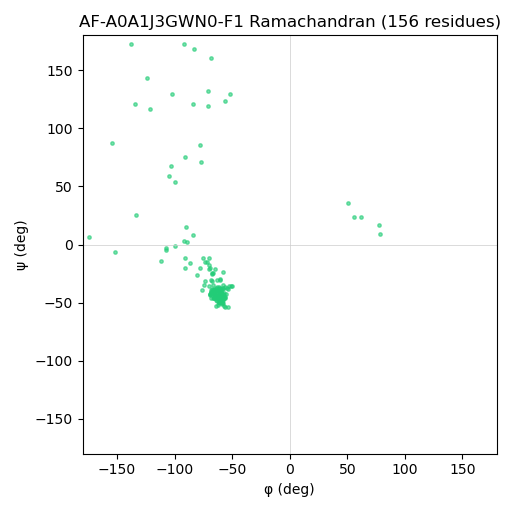 -0.642 4.445 1.00 98.44 103 ILE A C 1
ATOM 809 O O . ILE A 1 103 ? -4.316 -1.771 4.654 1.00 98.44 103 ILE A O 1
ATOM 813 N N . ASP A 1 104 ? -4.248 0.070 3.371 1.00 98.50 104 ASP A N 1
ATOM 814 C CA . ASP A 1 104 ? -5.286 -0.377 2.423 1.00 98.50 104 ASP A CA 1
ATOM 815 C C . ASP A 1 104 ? -4.953 -1.740 1.805 1.00 98.50 104 ASP A C 1
ATOM 817 O O . ASP A 1 104 ? -5.794 -2.641 1.750 1.00 98.50 104 ASP A O 1
ATOM 821 N N . MET A 1 105 ? -3.699 -1.919 1.377 1.00 98.56 105 MET A N 1
ATOM 822 C CA . MET A 1 105 ? -3.234 -3.167 0.783 1.00 98.56 105 MET A CA 1
ATOM 823 C C . MET A 1 105 ? -3.340 -4.336 1.764 1.00 98.56 105 MET A C 1
ATOM 825 O O . MET A 1 105 ? -3.906 -5.370 1.403 1.00 98.56 105 MET A O 1
ATOM 829 N N . TYR A 1 106 ? -2.848 -4.190 2.998 1.00 98.69 106 TYR A N 1
ATOM 830 C CA . TYR A 1 106 ? -2.920 -5.260 3.993 1.00 98.69 106 TYR A CA 1
ATOM 831 C C . TYR A 1 106 ? -4.358 -5.568 4.402 1.00 98.69 106 TYR A C 1
ATOM 833 O O . TYR A 1 106 ? -4.710 -6.748 4.464 1.00 98.69 106 TYR A O 1
ATOM 841 N N . ALA A 1 107 ? -5.197 -4.548 4.612 1.00 98.31 107 ALA A N 1
ATOM 842 C CA . ALA A 1 107 ? -6.612 -4.736 4.912 1.00 98.31 107 ALA A CA 1
ATOM 843 C C . ALA A 1 107 ? -7.302 -5.547 3.805 1.00 98.31 107 ALA A C 1
ATOM 845 O O . ALA A 1 107 ? -7.875 -6.603 4.077 1.00 98.31 107 ALA A O 1
ATOM 846 N N . LYS A 1 108 ? -7.175 -5.130 2.539 1.00 98.06 108 LYS A N 1
ATOM 847 C CA . LYS A 1 108 ? -7.803 -5.816 1.395 1.00 98.06 108 LYS A CA 1
ATOM 848 C C . LYS A 1 108 ? -7.226 -7.204 1.116 1.00 98.06 108 LYS A C 1
ATOM 850 O O . LYS A 1 108 ? -7.932 -8.063 0.599 1.00 98.06 108 LYS A O 1
ATOM 855 N N . CYS A 1 109 ? -5.978 -7.459 1.504 1.00 98.00 109 CYS A N 1
ATOM 856 C CA . CYS A 1 109 ? -5.357 -8.784 1.430 1.00 98.00 109 CYS A CA 1
ATOM 857 C C . CYS A 1 109 ? -5.672 -9.688 2.639 1.00 98.00 109 CYS A C 1
ATOM 859 O O . CYS A 1 109 ? -5.060 -10.748 2.784 1.00 98.00 109 CYS A O 1
ATOM 861 N N . GLY A 1 110 ? -6.582 -9.284 3.532 1.00 96.56 110 GLY A N 1
ATOM 862 C CA . GLY A 1 110 ? -6.999 -10.092 4.683 1.00 96.56 110 GLY A CA 1
ATOM 863 C C . GLY A 1 110 ? -6.016 -10.108 5.853 1.00 96.56 110 GLY A C 1
ATOM 864 O O . GLY A 1 110 ? -6.102 -10.971 6.719 1.00 96.56 110 GLY A O 1
ATOM 865 N N . GLN A 1 111 ? -5.071 -9.171 5.899 1.00 97.94 111 GLN A N 1
ATOM 866 C CA . GLN A 1 111 ? -4.126 -8.993 7.004 1.00 97.94 111 GLN A CA 1
ATOM 867 C C . GLN A 1 111 ? -4.525 -7.775 7.843 1.00 97.94 111 GLN A C 1
ATOM 869 O O . GLN A 1 111 ? -3.763 -6.816 7.974 1.00 97.94 111 GLN A O 1
ATOM 874 N N . LEU A 1 112 ? -5.743 -7.812 8.389 1.00 97.44 112 LEU A N 1
ATOM 875 C CA . LEU A 1 112 ? -6.340 -6.685 9.107 1.00 97.44 112 LEU A CA 1
ATOM 876 C C . LEU A 1 112 ? -5.518 -6.262 10.335 1.00 97.44 112 LEU A C 1
ATOM 878 O O . LEU A 1 112 ? -5.333 -5.070 10.555 1.00 97.44 112 LEU A O 1
ATOM 882 N N . GLU A 1 113 ? -4.928 -7.217 11.054 1.00 97.44 113 GLU A N 1
ATOM 883 C CA . GLU A 1 113 ? -4.046 -6.923 12.194 1.00 97.44 113 GLU A CA 1
ATOM 884 C C . GLU A 1 113 ? -2.822 -6.097 11.783 1.00 97.44 113 GLU A C 1
ATOM 886 O O . GLU A 1 113 ? -2.554 -5.049 12.361 1.00 97.44 113 GLU A O 1
ATOM 891 N N . LYS A 1 114 ? -2.128 -6.487 10.704 1.00 97.94 114 LYS A N 1
ATOM 892 C CA . LYS A 1 114 ? -0.978 -5.722 10.185 1.00 97.94 114 LYS A CA 1
ATOM 893 C C . LYS A 1 114 ? -1.384 -4.339 9.690 1.00 97.94 114 LYS A C 1
ATOM 895 O O . LYS A 1 114 ? -0.646 -3.373 9.863 1.00 97.94 114 LYS A O 1
ATOM 900 N N . SER A 1 115 ? -2.560 -4.245 9.069 1.00 98.00 115 SER A N 1
ATOM 901 C CA . SER A 1 115 ? -3.147 -2.961 8.689 1.00 98.00 115 SER A CA 1
ATOM 902 C C . SER A 1 115 ? -3.349 -2.072 9.919 1.00 98.00 115 SER A C 1
ATOM 904 O O . SER A 1 115 ? -2.973 -0.901 9.898 1.00 98.00 115 SER A O 1
ATOM 906 N N . ARG A 1 116 ? -3.877 -2.632 11.017 1.00 97.88 116 ARG A N 1
ATOM 907 C CA . ARG A 1 116 ? -4.098 -1.892 12.262 1.00 97.88 116 ARG A CA 1
ATOM 908 C C . ARG A 1 116 ? -2.795 -1.492 12.949 1.00 97.88 116 ARG A C 1
ATOM 910 O O . ARG A 1 116 ? -2.711 -0.379 13.459 1.00 97.88 116 ARG A O 1
ATOM 917 N N . GLU A 1 117 ? -1.781 -2.353 12.941 1.00 97.69 117 GLU A N 1
ATOM 918 C CA . GLU A 1 117 ? -0.443 -2.045 13.460 1.00 97.69 117 GLU A CA 1
ATOM 919 C C . GLU A 1 117 ? 0.163 -0.827 12.751 1.00 97.69 117 GLU A C 1
ATOM 921 O O . GLU A 1 117 ? 0.582 0.123 13.413 1.00 97.69 117 GLU A O 1
ATOM 926 N N . LEU A 1 118 ? 0.146 -0.816 11.412 1.00 96.75 118 LEU A N 1
ATOM 927 C CA . LEU A 1 118 ? 0.632 0.313 10.611 1.00 96.75 118 LEU A CA 1
ATOM 928 C C . LEU A 1 118 ? -0.180 1.586 10.854 1.00 96.75 118 LEU A C 1
ATOM 930 O O . LEU A 1 118 ? 0.393 2.665 10.988 1.00 96.75 118 LEU A O 1
ATOM 934 N N . PHE A 1 119 ? -1.505 1.460 10.945 1.00 97.44 119 PHE A N 1
ATOM 935 C CA . PHE A 1 119 ? -2.382 2.576 11.276 1.00 97.44 119 PHE A CA 1
ATOM 936 C C . PHE A 1 119 ? -2.020 3.174 12.639 1.00 97.44 119 PHE A C 1
ATOM 938 O O . PHE A 1 119 ? -1.776 4.373 12.747 1.00 97.44 119 PHE A O 1
ATOM 945 N N . ASN A 1 120 ? -1.911 2.351 13.681 1.00 96.19 120 ASN A N 1
ATOM 946 C CA . ASN A 1 120 ? -1.565 2.813 15.023 1.00 96.19 120 ASN A CA 1
ATOM 947 C C . ASN A 1 120 ? -0.175 3.471 15.063 1.00 96.19 120 ASN A C 1
ATOM 949 O O . ASN A 1 120 ? -0.019 4.487 15.735 1.00 96.19 120 ASN A O 1
ATOM 953 N N . ALA A 1 121 ? 0.794 2.935 14.314 1.00 94.38 121 ALA A N 1
ATOM 954 C CA . ALA A 1 121 ? 2.159 3.454 14.236 1.00 94.38 121 ALA A CA 1
ATOM 955 C C . ALA A 1 121 ? 2.303 4.764 13.435 1.00 94.38 121 ALA A C 1
ATOM 957 O O . ALA A 1 121 ? 3.341 5.410 13.530 1.00 94.38 121 ALA A O 1
ATOM 958 N N . ALA A 1 122 ? 1.304 5.167 12.643 1.00 92.81 122 ALA A N 1
ATOM 959 C CA . ALA A 1 122 ? 1.369 6.405 11.868 1.00 92.81 122 ALA A CA 1
ATOM 960 C C . ALA A 1 122 ? 1.279 7.648 12.777 1.00 92.81 122 ALA A C 1
ATOM 962 O O . ALA A 1 122 ? 0.253 7.857 13.427 1.00 92.81 122 ALA A O 1
ATOM 963 N N . ASP A 1 123 ? 2.305 8.504 12.776 1.00 87.56 123 ASP A N 1
ATOM 964 C CA . ASP A 1 123 ? 2.358 9.715 13.618 1.00 87.56 123 ASP A CA 1
ATOM 965 C C . ASP A 1 123 ? 1.260 10.735 13.286 1.00 87.56 123 ASP A C 1
ATOM 967 O O . ASP A 1 123 ? 0.716 11.397 14.169 1.00 87.56 123 ASP A O 1
ATOM 971 N N . GLN A 1 124 ? 0.922 10.858 12.002 1.00 88.50 124 GLN A N 1
ATOM 972 C CA . GLN A 1 124 ? -0.170 11.693 11.510 1.00 88.50 124 GLN A CA 1
ATOM 973 C C . GLN A 1 124 ? -1.141 10.841 10.705 1.00 88.50 124 GLN A C 1
ATOM 975 O O . GLN A 1 124 ? -0.731 9.927 9.992 1.00 88.50 124 GLN A O 1
ATOM 980 N N . LYS A 1 125 ? -2.433 11.141 10.821 1.00 94.44 125 LYS A N 1
ATOM 981 C CA . LYS A 1 125 ? -3.511 10.451 10.113 1.00 94.44 125 LYS A CA 1
ATOM 982 C C . LYS A 1 125 ? -4.446 11.507 9.556 1.00 94.44 125 LYS A C 1
ATOM 984 O O . LYS A 1 125 ? -4.979 12.306 10.317 1.00 94.44 125 LYS A O 1
ATOM 989 N N . ASP A 1 126 ? -4.616 11.512 8.245 1.00 94.88 126 ASP A N 1
ATOM 990 C CA . ASP A 1 126 ? -5.618 12.332 7.579 1.00 94.88 126 ASP A CA 1
ATOM 991 C C . ASP A 1 126 ? -6.926 11.548 7.420 1.00 94.88 126 ASP A C 1
ATOM 993 O O . ASP A 1 126 ? -6.996 10.341 7.674 1.00 94.88 126 ASP A O 1
ATOM 997 N N . THR A 1 127 ? -7.973 12.232 6.965 1.00 96.00 127 THR A N 1
ATOM 998 C CA . THR A 1 127 ? -9.290 11.644 6.689 1.00 96.00 127 THR A CA 1
ATOM 999 C C . THR A 1 127 ? -9.184 10.392 5.806 1.00 96.00 127 THR A C 1
ATOM 1001 O O . THR A 1 127 ? -9.933 9.434 5.981 1.00 96.00 127 THR A O 1
ATOM 1004 N N . VAL A 1 128 ? -8.241 10.368 4.854 1.00 96.12 128 VAL A N 1
ATOM 1005 C CA . VAL A 1 128 ? -8.043 9.228 3.948 1.00 96.12 128 VAL A CA 1
ATOM 1006 C C . VAL A 1 128 ? -7.518 8.010 4.711 1.00 96.12 128 VAL A C 1
ATOM 1008 O O . VAL A 1 128 ? -8.051 6.917 4.532 1.00 96.12 128 VAL A O 1
ATOM 1011 N N . CYS A 1 129 ? -6.523 8.188 5.581 1.00 97.00 129 CYS A N 1
ATOM 1012 C CA . CYS A 1 129 ? -5.969 7.128 6.424 1.00 97.00 129 CYS A CA 1
ATOM 1013 C C . CYS A 1 129 ? -7.037 6.490 7.329 1.00 97.00 129 CYS A C 1
ATOM 1015 O O . CYS A 1 129 ? -7.154 5.262 7.378 1.00 97.00 129 CYS A O 1
ATOM 1017 N N . TRP A 1 130 ? -7.870 7.309 7.981 1.00 97.81 130 TRP A N 1
ATOM 1018 C CA . TRP A 1 130 ? -8.997 6.828 8.790 1.00 97.81 130 TRP A CA 1
ATOM 1019 C C . TRP A 1 130 ? -10.009 6.039 7.959 1.00 97.81 130 TRP A C 1
ATOM 1021 O O . TRP A 1 130 ? -10.340 4.904 8.302 1.00 97.81 130 TRP A O 1
ATOM 1031 N N . ASN A 1 131 ? -10.439 6.595 6.824 1.00 97.62 131 ASN A N 1
ATOM 1032 C CA . ASN A 1 131 ? -11.415 5.955 5.942 1.00 97.62 131 ASN A CA 1
ATOM 1033 C C . ASN A 1 131 ? -10.940 4.597 5.422 1.00 97.62 131 ASN A C 1
ATOM 1035 O O . ASN A 1 131 ? -11.738 3.665 5.317 1.00 97.62 131 ASN A O 1
ATOM 1039 N N . VAL A 1 132 ? -9.649 4.467 5.110 1.00 97.69 132 VAL A N 1
ATOM 1040 C CA . VAL A 1 132 ? -9.058 3.190 4.698 1.00 97.69 132 VAL A CA 1
ATOM 1041 C C . VAL A 1 132 ? -9.209 2.142 5.801 1.00 97.69 132 VAL A C 1
ATOM 1043 O O . VAL A 1 132 ? -9.657 1.031 5.519 1.00 97.69 132 VAL A O 1
ATOM 1046 N N . MET A 1 133 ? -8.885 2.481 7.051 1.00 98.12 133 MET A N 1
ATOM 1047 C CA . MET A 1 133 ? -8.972 1.522 8.154 1.00 98.12 133 MET A CA 1
ATOM 1048 C C . MET A 1 133 ? -10.428 1.168 8.495 1.00 98.12 133 MET A C 1
ATOM 1050 O O . MET A 1 133 ? -10.745 -0.011 8.653 1.00 98.12 133 MET A O 1
ATOM 1054 N N . ILE A 1 134 ? -11.323 2.162 8.538 1.00 98.00 134 ILE A N 1
ATOM 1055 C CA . ILE A 1 134 ? -12.767 1.975 8.771 1.00 98.00 134 ILE A CA 1
ATOM 1056 C C . ILE A 1 134 ? -13.369 1.065 7.693 1.00 98.00 134 ILE A C 1
ATOM 1058 O O . ILE A 1 134 ? -14.038 0.078 8.004 1.00 98.00 134 ILE A O 1
ATOM 1062 N N . SER A 1 135 ? -13.084 1.355 6.420 1.00 97.12 135 SER A N 1
ATOM 1063 C CA . SER A 1 135 ? -13.508 0.521 5.292 1.00 97.12 135 SER A CA 1
ATOM 1064 C C . SER A 1 135 ? -12.937 -0.893 5.400 1.00 97.12 135 SER A C 1
ATOM 1066 O O . SER A 1 135 ? -13.657 -1.863 5.180 1.00 97.12 135 SER A O 1
ATOM 1068 N N . GLY A 1 136 ? -11.671 -1.022 5.811 1.00 97.31 136 GLY A N 1
ATOM 1069 C CA . GLY A 1 136 ? -11.027 -2.305 6.077 1.00 97.31 136 GLY A CA 1
ATOM 1070 C C . GLY A 1 136 ? -11.821 -3.166 7.059 1.00 97.31 136 GLY A C 1
ATOM 1071 O O . GLY A 1 136 ? -12.176 -4.292 6.720 1.00 97.31 136 GLY A O 1
ATOM 1072 N N . TYR A 1 137 ? -12.167 -2.639 8.235 1.00 98.00 137 TYR A N 1
ATOM 1073 C CA . TYR A 1 137 ? -12.999 -3.364 9.206 1.00 98.00 137 TYR A CA 1
ATOM 1074 C C . TYR A 1 137 ? -14.387 -3.710 8.648 1.00 98.00 137 TYR A C 1
ATOM 1076 O O . TYR A 1 137 ? -14.829 -4.856 8.761 1.00 98.00 137 TYR A O 1
ATOM 1084 N N . GLY A 1 138 ? -15.034 -2.769 7.951 1.00 96.94 138 GLY A N 1
ATOM 1085 C CA . GLY A 1 138 ? -16.324 -3.004 7.298 1.00 96.94 138 GLY A CA 1
ATOM 1086 C C . GLY A 1 138 ? -16.284 -4.130 6.256 1.00 96.94 138 GLY A C 1
ATOM 1087 O O . GLY A 1 138 ? -17.180 -4.973 6.223 1.00 96.94 138 GLY A O 1
ATOM 1088 N N . MET A 1 139 ? -15.223 -4.202 5.445 1.00 95.12 139 MET A N 1
ATOM 1089 C CA . MET A 1 139 ? -15.011 -5.273 4.460 1.00 95.12 139 MET A CA 1
ATOM 1090 C C . MET A 1 139 ? -14.856 -6.656 5.106 1.00 95.12 139 MET A C 1
ATOM 1092 O O . MET A 1 139 ? -15.235 -7.655 4.496 1.00 95.12 139 MET A O 1
ATOM 1096 N N . HIS A 1 140 ? -14.321 -6.716 6.328 1.00 96.12 140 HIS A N 1
ATOM 1097 C CA . HIS A 1 140 ? -14.158 -7.954 7.099 1.00 96.12 140 HIS A CA 1
ATOM 1098 C C . HIS A 1 140 ? -15.347 -8.269 8.015 1.00 96.12 140 HIS A C 1
ATOM 1100 O O . HIS A 1 140 ? -15.325 -9.272 8.723 1.00 96.12 140 HIS A O 1
ATOM 1106 N N . GLY A 1 141 ? -16.406 -7.455 7.973 1.00 96.25 141 GLY A N 1
ATOM 1107 C CA . GLY A 1 141 ? -17.630 -7.667 8.748 1.00 96.25 141 GLY A CA 1
ATOM 1108 C C . GLY A 1 141 ? -17.531 -7.263 10.221 1.00 96.25 141 GLY A C 1
ATOM 1109 O O . GLY A 1 141 ? -18.462 -7.528 10.979 1.00 96.25 141 GLY A O 1
ATOM 1110 N N . ASP A 1 142 ? -16.447 -6.604 10.624 1.00 96.38 142 ASP A N 1
ATOM 1111 C CA . ASP A 1 142 ? -16.254 -6.094 11.980 1.00 96.38 142 ASP A CA 1
ATOM 1112 C C . ASP A 1 142 ? -16.777 -4.653 12.075 1.00 96.38 142 ASP A C 1
ATOM 1114 O O . ASP A 1 142 ? -16.046 -3.664 12.039 1.00 96.38 142 ASP A O 1
ATOM 1118 N N . VAL A 1 143 ? -18.104 -4.544 12.107 1.00 95.75 143 VAL A N 1
ATOM 1119 C CA . VAL A 1 143 ? -18.808 -3.254 12.115 1.00 95.75 143 VAL A CA 1
ATOM 1120 C C . VAL A 1 143 ? -18.568 -2.486 13.416 1.00 95.75 143 VAL A C 1
ATOM 1122 O O . VAL A 1 143 ? -18.531 -1.260 13.389 1.00 95.75 143 VAL A O 1
ATOM 1125 N N . GLU A 1 144 ? -18.385 -3.186 14.536 1.00 97.38 144 GLU A N 1
ATOM 1126 C CA . GLU A 1 144 ? -18.145 -2.574 15.847 1.00 97.38 144 GLU A CA 1
ATOM 1127 C C . GLU A 1 144 ? -16.821 -1.803 15.843 1.00 97.38 144 GLU A C 1
ATOM 1129 O O . GLU A 1 144 ? -16.822 -0.591 16.052 1.00 97.38 144 GLU A O 1
ATOM 1134 N N . SER A 1 145 ? -15.721 -2.448 15.437 1.00 96.69 145 SER A N 1
ATOM 1135 C CA . SER A 1 145 ? -14.422 -1.776 15.296 1.00 96.69 145 SER A CA 1
ATOM 1136 C C . SER A 1 145 ? -14.444 -0.626 14.281 1.00 96.69 145 SER A C 1
ATOM 1138 O O . SER A 1 145 ? -13.690 0.341 14.417 1.00 96.69 145 SER A O 1
ATOM 1140 N N . ALA A 1 146 ? -15.282 -0.722 13.241 1.00 97.44 146 ALA A N 1
ATOM 1141 C CA . ALA A 1 146 ? -15.435 0.334 12.244 1.00 97.44 146 ALA A CA 1
ATOM 1142 C C . ALA A 1 146 ? -16.115 1.587 12.828 1.00 97.44 146 ALA A C 1
ATOM 1144 O O . ALA A 1 146 ? -15.664 2.698 12.552 1.00 97.44 146 ALA A O 1
ATOM 1145 N N . ILE A 1 147 ? -17.162 1.410 13.644 1.00 97.25 147 ILE A N 1
ATOM 1146 C CA . ILE A 1 147 ? -17.847 2.504 14.353 1.00 97.25 147 ILE A CA 1
ATOM 1147 C C . ILE A 1 147 ? -16.913 3.117 15.399 1.00 97.25 147 ILE A C 1
ATOM 1149 O O . ILE A 1 147 ? -16.730 4.330 15.404 1.00 97.25 147 ILE A O 1
ATOM 1153 N N . ASP A 1 14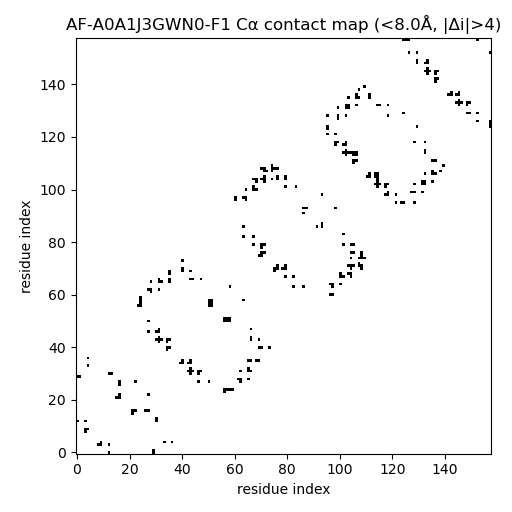8 ? -16.231 2.294 16.197 1.00 97.00 148 ASP A N 1
ATOM 1154 C CA . ASP A 1 148 ? -15.289 2.777 17.212 1.00 97.00 148 ASP A CA 1
ATOM 1155 C C . ASP A 1 148 ? -14.163 3.630 16.607 1.00 97.00 148 ASP A C 1
ATOM 1157 O O . ASP A 1 148 ? -13.706 4.604 17.211 1.00 97.00 148 ASP A O 1
ATOM 1161 N N . LEU A 1 149 ? -13.678 3.264 15.415 1.00 96.06 149 LEU A N 1
ATOM 1162 C CA . LEU A 1 149 ? -12.699 4.069 14.686 1.00 96.06 149 LEU A CA 1
ATOM 1163 C C . LEU A 1 149 ? -13.286 5.366 14.136 1.00 96.06 149 LEU A C 1
ATOM 1165 O O . LEU A 1 149 ? -12.571 6.364 14.094 1.00 96.06 149 LEU A O 1
ATOM 1169 N N . PHE A 1 150 ? -14.542 5.356 13.697 1.00 96.12 150 PHE A N 1
ATOM 1170 C CA . PHE A 1 150 ? -15.219 6.564 13.239 1.00 96.12 150 PHE A CA 1
ATOM 1171 C C . PHE A 1 150 ? -15.388 7.565 14.390 1.00 96.12 150 PHE A C 1
ATOM 1173 O O . PHE A 1 150 ? -15.011 8.724 14.245 1.00 96.12 150 PHE A O 1
ATOM 1180 N N . ASP A 1 151 ? -15.813 7.103 15.564 1.00 96.62 151 ASP A N 1
ATOM 1181 C CA . ASP A 1 151 ? -15.939 7.947 16.757 1.00 96.62 151 ASP A CA 1
ATOM 1182 C C . ASP A 1 151 ? -14.573 8.521 17.190 1.00 96.62 151 ASP A C 1
ATOM 1184 O O . ASP A 1 151 ? -14.453 9.695 17.549 1.00 96.62 151 ASP A O 1
ATOM 1188 N N . GLN A 1 152 ? -13.504 7.716 17.111 1.00 95.44 152 GLN A N 1
ATOM 1189 C CA . GLN A 1 152 ? -12.130 8.181 17.352 1.00 95.44 152 GLN A CA 1
ATOM 1190 C C . GLN A 1 152 ? -11.675 9.229 16.331 1.00 95.44 152 GLN A C 1
ATOM 1192 O O . GLN A 1 152 ? -10.968 10.170 16.702 1.00 95.44 152 GLN A O 1
ATOM 1197 N N . MET A 1 153 ? -12.056 9.072 15.062 1.00 95.31 153 MET A N 1
ATOM 1198 C CA . MET A 1 153 ? -11.771 10.044 14.009 1.00 95.31 153 MET A CA 1
ATOM 1199 C C . MET A 1 153 ? -12.458 11.382 14.304 1.00 95.31 153 MET A C 1
ATOM 1201 O O . MET A 1 153 ? -11.784 12.409 14.277 1.00 95.31 153 MET A O 1
ATOM 1205 N N . GLU A 1 154 ? -13.754 11.374 14.643 1.00 94.12 154 GLU A N 1
ATOM 1206 C CA . GLU A 1 154 ? -14.506 12.590 14.993 1.00 94.12 154 GLU A CA 1
ATOM 1207 C C . GLU A 1 154 ? -13.914 13.295 16.219 1.00 94.12 154 GLU A C 1
ATOM 1209 O O . GLU A 1 154 ? -13.782 14.516 16.234 1.00 94.12 154 GLU A O 1
ATOM 1214 N N . ALA A 1 155 ? -13.489 12.533 17.228 1.00 93.25 155 ALA A N 1
ATOM 1215 C CA . ALA A 1 155 ? -12.846 13.084 18.419 1.00 93.25 155 ALA A CA 1
ATOM 1216 C C . ALA A 1 155 ? -11.432 13.643 18.165 1.00 93.25 155 ALA A C 1
ATOM 1218 O O . ALA A 1 155 ? -10.910 14.384 18.998 1.00 93.25 155 ALA A O 1
ATOM 1219 N N . SER A 1 156 ? -10.795 13.273 17.051 1.00 87.38 156 SER A N 1
ATOM 1220 C CA . SER A 1 156 ? -9.435 13.701 16.703 1.00 87.38 156 SER A CA 1
ATOM 1221 C C . SER A 1 156 ? -9.387 15.016 15.906 1.00 87.38 156 SER A C 1
ATOM 1223 O O . SER A 1 156 ? -8.287 15.439 15.552 1.00 87.38 156 SER A O 1
ATOM 1225 N N . ASP A 1 157 ? -10.535 15.660 15.636 1.00 76.94 157 ASP A N 1
ATOM 1226 C CA . ASP A 1 157 ? -10.663 16.909 14.854 1.00 76.94 157 ASP A CA 1
ATOM 1227 C C . ASP A 1 157 ? -9.935 16.862 13.483 1.00 76.94 157 ASP A C 1
ATOM 1229 O O . ASP A 1 157 ? -9.350 17.854 13.035 1.00 76.94 157 ASP A O 1
ATOM 1233 N N . VAL A 1 158 ? -9.938 15.695 12.821 1.00 70.50 158 VAL A N 1
ATOM 1234 C CA . VAL A 1 158 ? -9.328 15.478 11.488 1.00 70.50 158 VAL A CA 1
ATOM 1235 C C . VAL A 1 158 ? -10.270 15.872 10.355 1.00 70.50 158 VAL A C 1
ATOM 1237 O O . VAL A 1 158 ? -11.464 15.509 10.416 1.00 70.50 158 VAL A O 1
#

InterPro domains:
  IPR002885 Pentatricopeptide repeat [PF01535] (100-120)
  IPR002885 Pentatricopeptide repeat [PF01535] (128-157)
  IPR002885 Pentatricopeptide repeat [PF13041] (24-73)
  IPR002885 Pentatricopeptide repeat [PS51375] (24-59)
  IPR002885 Pentatricopeptide repeat [PS51375] (126-158)
  IPR002885 Pentatricopeptide repeat [TIGR00756] (26-60)
  IPR002885 Pentatricopeptide repeat [TIGR00756] (128-157)
  IPR011990 Tetratricopeptide-like helical domain superfamily [G3DSA:1.25.40.10] (1-83)
  IPR011990 Tetratricopeptide-like helical domain superfamily [G3DSA:1.25.40.10] (84-158)
  IPR011990 Tetratricopeptide-like helical domain superfamily [SSF48452] (3-154)
  IPR046960 Pentatr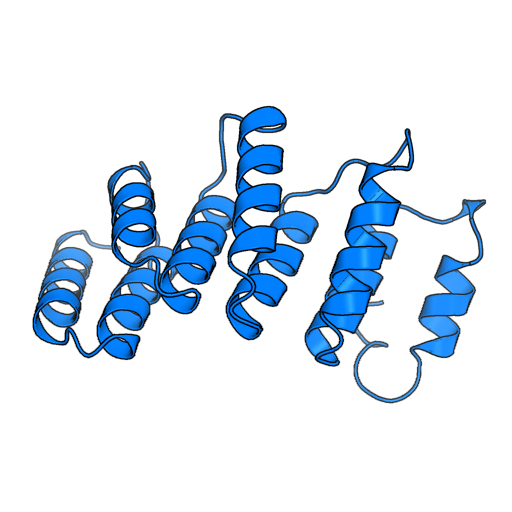icopeptide repeat-containing protein At4g14850-like, plant [PTHR47926] (1-156)

Secondary structure (DSSP, 8-state):
-TTTTTTT-HHHHHHHHH-GGG--HHHHHHHHHHHHHTT-HHHHHHHHHHHHHSTT-PPPHHHHHHHHHHHHHHT-HHHHHHHHHHHHHH-SS--HHHHHHHHHHHHHTT-HHHHHHHHHH-S---HHHHHHHHHHHHHTT-HHHHHHHHHHHHHTT-

Solvent-accessible surface area (backbone atoms only — not comparable to full-atom values): 8716 Å² total; per-residue (Å²): 117,92,79,41,64,79,84,84,32,65,67,56,55,48,52,59,57,66,41,67,94,72,63,46,69,67,57,53,38,51,52,32,46,37,24,41,78,67,74,35,39,72,57,20,49,53,48,49,59,49,42,69,70,39,94,89,45,72,83,48,70,69,41,53,36,48,53,26,48,34,19,26,79,66,44,38,47,71,58,40,52,52,51,52,50,51,41,58,76,75,44,80,80,69,50,62,69,52,50,39,33,48,27,40,22,29,24,58,39,72,37,49,66,62,16,49,54,52,56,71,68,44,91,65,73,52,65,65,43,52,50,40,53,30,49,34,30,48,77,72,67,39,53,66,65,20,49,56,48,49,56,51,44,65,74,63,78,98

Organism: Noccaea caerulescens (NCBI:txid107243)

Nearest PDB structures (foldseek):
  5iww-assembly1_D  TM=9.397E-01  e=3.262E-09  unidentified
  5iwb-assembly1_B  TM=9.133E-01  e=5.126E-06  unidentified
  8ras-assembly1_G  TM=8.306E-01  e=2.438E-05  Sinapis alba
  4leu-assembly1_A  TM=6.582E-01  e=9.433E-04  Arabidopsis thaliana
  7pua-assembly1_DH  TM=7.121E-01  e=1.736E-01  Trypanosoma brucei brucei

pLDDT: mean 88.66, std 13.31, range [41.38, 98.69]

Mean predicted aligned error: 5.96 Å